Protein AF-A0A0B7FGB0-F1 (afdb_monomer)

Mean predicted aligned error: 9.8 Å

Sequence (107 aa):
MVFMFMGLFTIGFQAVVWVYPSEILPLRLRAKGSALSTAANWICNYIVVQLTPVAISTIGFRTYVIFGVVNAIFVPIVYFTFPETKGLSLEEIDELFSPSSLSTRTS

Foldseek 3Di:
DVVVVVVCCCVPPVVCLLVVLQLLDQPVCSVVSSVVSVVVVVVVVVVCVVVVVVCCVPPNPVSVVVVVVVVVVVVVCCVPPPDDSPPDDSVVSCVVVDPVVVVVVVD

Solvent-accessible surface area (backbone atoms only — not comparable to full-atom values): 6317 Å² total; per-residue (Å²): 109,70,68,59,52,51,51,54,42,43,70,55,57,52,50,44,67,71,47,50,60,63,65,77,35,53,83,90,47,26,70,62,51,48,51,50,52,52,51,51,51,52,52,51,49,50,51,48,66,62,45,48,61,56,38,39,74,73,57,40,76,56,45,59,52,53,53,50,50,55,54,58,55,46,52,59,51,46,69,76,69,53,78,85,65,85,92,59,53,79,63,58,49,44,53,73,72,35,80,68,66,68,63,63,79,79,108

Radius of gyration: 18.4 Å; Cα contacts (8 Å, |Δi|>4): 28; chains: 1; bounding box: 44×41×42 Å

Organism: Thanatephorus cucumeris (strain AG1-IB / isolate 7/3/14) (NCBI:txid1108050)

InterPro domains:
  IPR005828 Major facilitator, sugar transporter-like [PF00083] (2-97)
  IPR020846 Major facilitator superfamily domain [PS50850] (1-86)
  IPR036259 MFS transporter superfamily [G3DSA:1.20.1250.20] (1-100)
  IPR036259 MFS transporter superfamily [SSF103473] (2-95)
  IPR050360 Major Facilitator Superfamily Sugar Transporters [PTHR48022] (1-97)

Secondary structure (DSSP, 8-state):
-HHHHHHHHIIIIIHHHHHHHHHHS-HHHHHHHHHHHHHHHHHHHHHHHHHHHHHHHHHTTHHHHHHHHHHHHHHHHHHHH----TT--HHHHHHHH-GGGGTGGG-

pLDDT: mean 77.21, std 13.11, range [39.25, 93.12]

Structure (mmCIF, N/CA/C/O backbone):
data_AF-A0A0B7FGB0-F1
#
_entry.id   AF-A0A0B7FGB0-F1
#
loop_
_atom_site.group_PDB
_atom_site.id
_atom_site.type_symbol
_atom_site.label_atom_id
_atom_site.label_alt_id
_atom_site.label_comp_id
_atom_site.label_asym_id
_atom_site.label_entity_id
_atom_site.label_seq_id
_atom_site.pdbx_PDB_ins_code
_atom_site.Cartn_x
_atom_site.Cartn_y
_atom_site.Cartn_z
_atom_site.occupancy
_atom_site.B_iso_or_equiv
_atom_site.auth_seq_id
_atom_site.auth_comp_id
_atom_site.auth_asym_id
_atom_site.auth_atom_id
_atom_site.pdbx_PDB_model_num
ATOM 1 N N . MET A 1 1 ? -2.233 14.394 -17.337 1.00 63.34 1 MET A N 1
ATOM 2 C CA . MET A 1 1 ? -2.069 12.951 -17.046 1.00 63.34 1 MET A CA 1
ATOM 3 C C . MET A 1 1 ? -1.566 12.701 -15.629 1.00 63.34 1 MET A C 1
ATOM 5 O O . MET A 1 1 ? -2.307 12.097 -14.869 1.00 63.34 1 MET A O 1
ATOM 9 N N . VAL A 1 2 ? -0.409 13.239 -15.219 1.00 82.88 2 VAL A N 1
ATOM 10 C CA . VAL A 1 2 ? 0.120 13.067 -13.843 1.00 82.88 2 VAL A CA 1
ATOM 11 C C . VAL A 1 2 ? -0.851 13.553 -12.755 1.00 82.88 2 VAL A C 1
ATOM 13 O O . VAL A 1 2 ? -1.134 12.805 -11.831 1.00 82.88 2 VAL A O 1
ATOM 16 N N . PHE A 1 3 ? -1.446 14.743 -12.891 1.00 84.75 3 PHE A N 1
ATOM 17 C CA . PHE A 1 3 ? -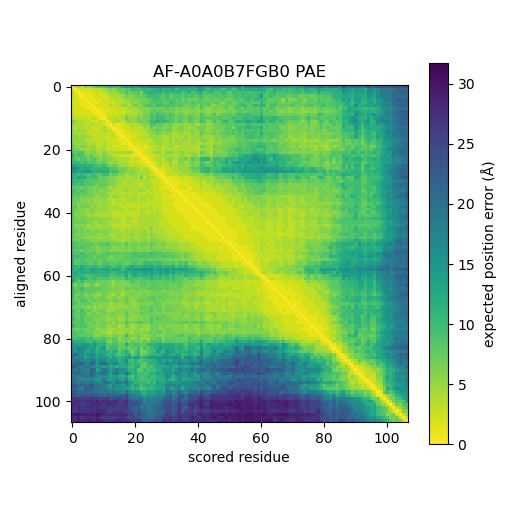2.388 15.270 -11.888 1.00 84.75 3 PHE A CA 1
ATOM 18 C C . PHE A 1 3 ? -3.663 14.430 -11.718 1.00 84.75 3 PHE A C 1
ATOM 20 O O . PHE A 1 3 ? -4.107 14.223 -10.595 1.00 84.75 3 PHE A O 1
ATOM 27 N N . MET A 1 4 ? -4.231 13.902 -12.809 1.00 84.25 4 MET A N 1
ATOM 28 C CA . MET A 1 4 ? -5.401 13.013 -12.730 1.00 84.25 4 MET A CA 1
ATOM 29 C C . MET A 1 4 ? -5.046 11.680 -12.073 1.00 84.25 4 MET A C 1
ATOM 31 O O . MET A 1 4 ? -5.785 11.207 -11.217 1.00 84.25 4 MET A O 1
ATOM 35 N N . PHE A 1 5 ? -3.893 11.107 -12.430 1.00 82.75 5 PHE A N 1
ATOM 36 C CA . PHE A 1 5 ? -3.394 9.893 -11.793 1.00 82.75 5 PHE A CA 1
ATOM 37 C C . PHE A 1 5 ? -3.178 10.101 -10.289 1.00 82.75 5 PHE A C 1
ATOM 39 O O . PHE A 1 5 ? -3.682 9.318 -9.490 1.00 82.75 5 PHE A O 1
ATOM 46 N N . MET A 1 6 ? -2.507 11.187 -9.891 1.00 85.00 6 MET A N 1
ATOM 47 C CA . MET A 1 6 ? -2.297 11.502 -8.477 1.00 85.00 6 MET A CA 1
ATOM 48 C C . MET A 1 6 ? -3.613 11.774 -7.744 1.00 85.00 6 MET A C 1
ATOM 50 O O . MET A 1 6 ? -3.766 11.323 -6.614 1.00 85.00 6 MET A O 1
ATOM 54 N N . GLY A 1 7 ? -4.578 12.449 -8.375 1.00 85.94 7 GLY A N 1
ATOM 55 C CA . GLY A 1 7 ? -5.899 12.692 -7.789 1.00 85.94 7 GLY A CA 1
ATOM 56 C C . GLY A 1 7 ? -6.663 11.397 -7.508 1.00 85.94 7 GLY A C 1
ATOM 57 O O . GLY A 1 7 ? -7.087 11.167 -6.377 1.00 85.94 7 GLY A O 1
ATOM 58 N N . LEU A 1 8 ? -6.771 10.513 -8.506 1.00 84.75 8 LEU A N 1
ATOM 59 C CA . LEU A 1 8 ? -7.433 9.211 -8.358 1.00 84.75 8 LEU A CA 1
ATOM 60 C C . LEU A 1 8 ? -6.715 8.315 -7.341 1.00 84.75 8 LEU A C 1
ATOM 62 O O . LEU A 1 8 ? -7.361 7.699 -6.496 1.00 84.75 8 LEU A O 1
ATOM 66 N N . PHE A 1 9 ? -5.382 8.284 -7.383 1.00 82.44 9 PHE A N 1
ATOM 67 C CA . PHE A 1 9 ? -4.573 7.539 -6.422 1.00 82.44 9 PHE A CA 1
ATOM 68 C C . PHE A 1 9 ? -4.772 8.047 -4.989 1.00 82.44 9 PHE A C 1
ATOM 70 O O . PHE A 1 9 ? -4.877 7.247 -4.061 1.00 82.44 9 PHE A O 1
ATOM 77 N N . THR A 1 10 ? -4.866 9.367 -4.812 1.00 83.81 10 THR A N 1
ATOM 78 C CA . THR A 1 10 ? -5.032 9.983 -3.491 1.00 83.81 10 THR A CA 1
ATOM 79 C C . THR A 1 10 ? -6.399 9.663 -2.892 1.00 83.81 10 THR A C 1
ATOM 81 O O . THR A 1 10 ? -6.477 9.256 -1.736 1.00 83.81 10 THR A O 1
ATOM 84 N N . ILE A 1 11 ? -7.470 9.819 -3.677 1.00 81.69 11 ILE A N 1
ATOM 85 C CA . ILE A 1 11 ? -8.848 9.609 -3.208 1.00 81.69 11 ILE A CA 1
ATOM 86 C C . ILE A 1 11 ? -9.141 8.121 -2.983 1.00 81.69 11 ILE A C 1
ATOM 88 O O . ILE A 1 11 ? -9.812 7.775 -2.017 1.00 81.69 11 ILE A O 1
ATOM 92 N N . GLY A 1 12 ? -8.651 7.247 -3.865 1.00 79.56 12 GLY A N 1
ATOM 93 C CA . GLY A 1 12 ? -8.901 5.812 -3.778 1.00 79.56 12 GLY A CA 1
ATOM 94 C C . GLY A 1 12 ? -7.958 5.108 -2.808 1.00 79.56 12 GLY A C 1
ATOM 95 O O . GLY A 1 12 ? -8.349 4.705 -1.721 1.00 79.56 12 GLY A O 1
ATOM 96 N N . PHE A 1 13 ? -6.703 4.925 -3.216 1.00 79.81 13 PHE A N 1
ATOM 97 C CA . PHE A 1 13 ? -5.789 4.012 -2.527 1.00 79.81 13 PHE A CA 1
ATOM 98 C C . PHE A 1 13 ? -5.098 4.657 -1.322 1.00 79.81 13 PHE A C 1
ATOM 100 O O . PHE A 1 13 ? -5.041 4.061 -0.249 1.00 79.81 13 PHE A O 1
ATOM 107 N N . GLN A 1 14 ? -4.594 5.885 -1.477 1.00 83.06 14 GLN A N 1
ATOM 108 C CA . GLN A 1 14 ? -3.826 6.548 -0.421 1.00 83.06 14 GLN A CA 1
ATOM 109 C C . GLN A 1 14 ? -4.688 6.800 0.818 1.00 83.06 1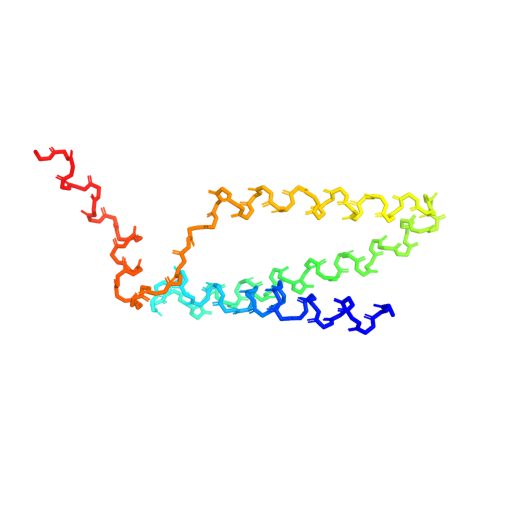4 GLN A C 1
ATOM 111 O O . GLN A 1 14 ? -4.277 6.442 1.915 1.00 83.06 14 GLN A O 1
ATOM 116 N N . ALA A 1 15 ? -5.880 7.385 0.666 1.00 81.44 15 ALA A N 1
ATOM 117 C CA . ALA A 1 15 ? -6.758 7.666 1.801 1.00 81.44 15 ALA A CA 1
ATOM 118 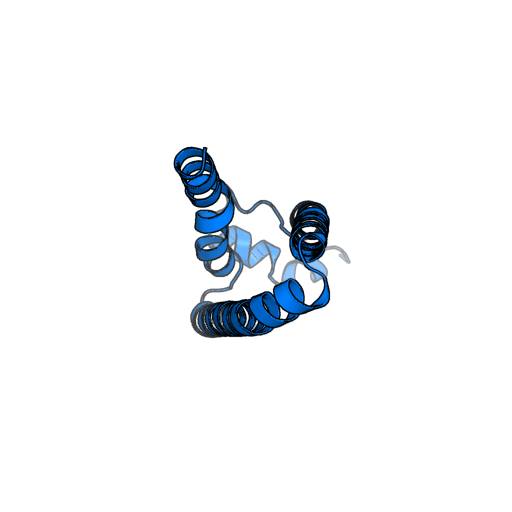C C . ALA A 1 15 ? -7.106 6.394 2.597 1.00 81.44 15 ALA A C 1
ATOM 120 O O . ALA A 1 15 ? -7.025 6.394 3.825 1.00 81.44 15 ALA A O 1
ATOM 121 N N . VAL A 1 16 ? -7.410 5.291 1.905 1.00 80.81 16 VAL A N 1
ATOM 122 C CA . VAL A 1 16 ? -7.781 4.014 2.535 1.00 80.81 16 VAL A CA 1
ATOM 123 C C . VAL A 1 16 ? -6.618 3.412 3.327 1.00 80.81 16 VAL A C 1
ATOM 125 O O . VAL A 1 16 ? -6.825 2.960 4.449 1.00 80.81 16 VAL A O 1
ATOM 128 N N . VAL A 1 17 ? -5.385 3.468 2.812 1.00 80.88 17 VAL A N 1
ATOM 129 C CA . VAL A 1 17 ? -4.197 2.912 3.493 1.00 80.88 17 VAL A CA 1
ATOM 130 C C . VAL A 1 17 ? -3.953 3.528 4.876 1.00 80.88 17 VAL A C 1
ATOM 132 O O . VAL A 1 17 ? -3.464 2.835 5.768 1.00 80.88 17 VAL A O 1
ATOM 135 N N . TRP A 1 18 ? -4.296 4.802 5.084 1.00 79.88 18 TRP A N 1
ATOM 136 C CA . TRP A 1 18 ? -4.084 5.474 6.372 1.00 79.88 18 TRP A CA 1
ATOM 137 C C . TRP A 1 18 ? -5.235 5.284 7.359 1.00 79.88 18 TRP A C 1
ATOM 139 O O . TRP A 1 18 ? -5.010 5.314 8.569 1.00 79.88 18 TRP A O 1
ATOM 149 N N . VAL A 1 19 ? -6.453 5.072 6.861 1.00 80.31 19 VAL A N 1
ATOM 150 C CA . VAL A 1 19 ? -7.653 4.941 7.698 1.00 80.31 19 VAL A CA 1
ATOM 151 C C . VAL A 1 19 ? -7.896 3.483 8.089 1.00 80.31 19 VAL A C 1
ATOM 153 O O . VAL A 1 19 ? -8.118 3.195 9.265 1.00 80.31 19 VAL A O 1
ATOM 156 N N . TYR A 1 20 ? -7.740 2.549 7.151 1.00 79.00 20 TYR A N 1
ATOM 157 C CA . TYR A 1 20 ? -8.053 1.132 7.344 1.00 79.00 20 TYR A CA 1
ATOM 158 C C . TYR A 1 20 ? -7.355 0.478 8.554 1.00 79.00 20 TYR A C 1
ATOM 160 O O . TYR A 1 20 ? -8.030 -0.195 9.334 1.00 79.00 20 TYR A O 1
ATOM 168 N N . PRO A 1 21 ? -6.050 0.714 8.828 1.00 75.62 21 PRO A N 1
ATOM 169 C CA . PRO A 1 21 ? -5.394 0.142 10.005 1.00 75.62 21 PRO A CA 1
ATOM 170 C C . PRO A 1 21 ? -6.024 0.598 11.325 1.00 75.62 21 PRO A C 1
ATOM 172 O O . PRO A 1 21 ? -5.973 -0.123 12.316 1.00 75.62 21 PRO A O 1
ATOM 175 N N . SER A 1 22 ? -6.605 1.800 11.364 1.00 74.75 22 SER A N 1
ATOM 176 C CA . SER A 1 22 ? -7.265 2.316 12.565 1.00 74.75 22 SER A CA 1
ATOM 177 C C . SER A 1 22 ? -8.656 1.714 12.787 1.00 74.75 22 SER A C 1
ATOM 179 O O . SER A 1 22 ? -9.078 1.612 13.940 1.00 74.75 22 SER A O 1
ATOM 181 N N . GLU A 1 23 ? -9.317 1.262 11.717 1.00 77.12 23 GLU A N 1
ATOM 182 C CA . GLU A 1 23 ? -10.642 0.632 11.750 1.00 77.12 23 GLU A CA 1
ATOM 183 C C . GLU A 1 23 ? -10.569 -0.826 12.211 1.00 77.12 23 GLU A C 1
ATOM 185 O O . GLU A 1 23 ? -11.366 -1.239 13.045 1.00 77.12 23 GLU A O 1
ATOM 190 N N . ILE A 1 24 ? -9.578 -1.590 11.738 1.00 74.00 24 ILE A N 1
ATOM 191 C CA . ILE A 1 24 ? -9.459 -3.026 12.049 1.00 74.00 24 ILE A CA 1
ATOM 192 C C . ILE A 1 24 ? -8.844 -3.320 13.426 1.00 74.00 24 ILE A C 1
ATOM 194 O O . ILE A 1 24 ? -8.911 -4.449 13.909 1.00 74.00 24 ILE A O 1
ATOM 198 N N . LEU A 1 25 ? -8.165 -2.344 14.041 1.00 75.56 25 LEU A N 1
ATOM 199 C CA . LEU A 1 25 ? -7.441 -2.566 15.292 1.00 75.56 25 LEU A CA 1
ATOM 200 C C . LEU A 1 25 ? -8.325 -2.272 16.518 1.00 75.56 25 LEU A C 1
ATOM 202 O O . LEU A 1 25 ? -8.854 -1.155 16.633 1.00 75.56 25 LEU A O 1
ATOM 206 N N . PRO A 1 26 ? -8.387 -3.194 17.502 1.00 68.81 26 PRO A N 1
ATOM 207 C CA . PRO A 1 26 ? -9.098 -2.969 18.756 1.00 68.81 26 PRO A CA 1
ATOM 208 C C . PRO A 1 26 ? -8.472 -1.809 19.538 1.00 68.81 26 PRO A C 1
ATOM 210 O O . PRO A 1 26 ? -7.249 -1.612 19.516 1.00 68.81 26 PRO A O 1
ATOM 213 N N . LEU A 1 27 ? -9.295 -1.057 20.279 1.00 73.75 27 LEU A N 1
ATOM 214 C CA . LEU A 1 27 ? -8.921 0.194 20.970 1.00 73.75 27 LEU A CA 1
ATOM 215 C C . LEU A 1 27 ? -7.605 0.097 21.765 1.00 73.75 27 LEU A C 1
ATOM 217 O O . LEU A 1 27 ? -6.782 1.012 21.733 1.00 73.75 27 LEU A O 1
ATOM 221 N N . ARG A 1 28 ? -7.370 -1.034 22.440 1.00 70.00 28 ARG A N 1
ATOM 222 C CA . ARG A 1 28 ? -6.166 -1.275 23.257 1.00 70.00 28 ARG A CA 1
ATOM 223 C C . ARG A 1 28 ? -4.880 -1.478 22.454 1.00 70.00 28 ARG A C 1
ATOM 225 O O . ARG A 1 28 ? -3.800 -1.193 22.969 1.00 70.00 28 ARG A O 1
ATOM 232 N N . LEU A 1 29 ? -4.968 -2.011 21.236 1.00 74.00 29 LEU A N 1
ATOM 233 C CA . LEU A 1 29 ? -3.809 -2.312 20.385 1.00 74.00 29 LEU A CA 1
ATOM 234 C C . LEU A 1 29 ? -3.608 -1.279 19.277 1.00 74.00 29 LEU A C 1
ATOM 236 O O . LEU A 1 29 ? -2.515 -1.217 18.717 1.00 74.00 29 LEU A O 1
ATOM 240 N N . ARG A 1 30 ? -4.607 -0.432 19.015 1.00 80.44 30 ARG A N 1
ATOM 241 C CA . ARG A 1 30 ? -4.600 0.582 17.955 1.00 80.44 30 ARG A CA 1
ATOM 242 C C . ARG A 1 30 ? -3.337 1.437 17.948 1.00 80.44 30 ARG A C 1
ATOM 244 O O . ARG A 1 30 ? -2.653 1.481 16.937 1.00 80.44 30 ARG A O 1
ATOM 251 N N . ALA A 1 31 ? -2.946 2.019 19.083 1.00 79.75 31 ALA A N 1
ATOM 252 C CA . ALA A 1 31 ? -1.748 2.863 19.151 1.00 79.75 31 ALA A CA 1
ATOM 253 C C . ALA A 1 31 ? -0.455 2.116 18.757 1.00 79.75 31 ALA A C 1
ATOM 255 O O . ALA A 1 31 ? 0.373 2.646 18.018 1.00 79.75 31 ALA A O 1
ATOM 256 N N . LYS A 1 32 ? -0.289 0.865 19.211 1.00 82.12 32 LYS A N 1
ATOM 257 C CA . LYS A 1 32 ? 0.898 0.049 18.901 1.00 82.12 32 LYS A CA 1
ATOM 258 C C . LYS A 1 32 ? 0.878 -0.459 17.457 1.00 82.12 32 LYS A C 1
ATOM 260 O O . LYS A 1 32 ? 1.905 -0.417 16.786 1.00 82.12 32 LYS A O 1
ATOM 265 N N . GLY A 1 33 ? -0.281 -0.908 16.976 1.00 82.00 33 GLY A N 1
ATOM 266 C CA . GLY A 1 33 ? -0.445 -1.402 15.610 1.00 82.00 33 GLY A CA 1
ATOM 267 C C . GLY A 1 33 ? -0.317 -0.293 14.564 1.00 82.00 33 GLY A C 1
ATOM 268 O O . GLY A 1 33 ? 0.379 -0.482 13.571 1.00 82.00 33 GLY A O 1
ATOM 269 N N . SER A 1 34 ? -0.867 0.899 14.814 1.00 82.75 34 SER A N 1
ATOM 270 C CA . SER A 1 34 ? -0.688 2.065 13.938 1.00 82.75 34 SER A CA 1
ATOM 271 C C . SER A 1 34 ? 0.768 2.535 13.885 1.00 82.75 34 SER A C 1
ATOM 273 O O . SER A 1 34 ? 1.259 2.873 12.806 1.00 82.75 34 SER A O 1
ATOM 275 N N . ALA A 1 35 ? 1.492 2.507 15.011 1.00 85.19 35 ALA A N 1
ATOM 276 C CA . ALA A 1 35 ? 2.922 2.820 15.034 1.00 85.19 35 ALA A CA 1
ATOM 277 C C . ALA A 1 35 ? 3.741 1.805 14.218 1.00 85.19 35 ALA A C 1
ATOM 279 O O . ALA A 1 35 ? 4.578 2.204 13.408 1.00 85.19 35 ALA A O 1
ATOM 280 N N . LEU A 1 36 ? 3.459 0.504 14.368 1.00 86.88 36 LEU A N 1
ATOM 281 C CA . LEU A 1 36 ? 4.121 -0.550 13.595 1.00 86.88 36 LEU A CA 1
ATOM 282 C C . LEU A 1 36 ? 3.803 -0.450 12.096 1.00 86.88 36 LEU A C 1
ATOM 284 O O . LEU A 1 36 ? 4.711 -0.549 11.277 1.00 86.88 36 LEU A O 1
ATOM 288 N N . SER A 1 37 ? 2.542 -0.193 11.741 1.00 85.06 37 SER A N 1
ATOM 289 C CA . SER A 1 37 ? 2.108 0.018 10.354 1.00 85.06 37 SER A CA 1
ATOM 290 C C . SER A 1 37 ? 2.823 1.211 9.720 1.00 85.06 37 SER A C 1
ATOM 292 O O . SER A 1 37 ? 3.327 1.120 8.602 1.00 85.06 37 SER A O 1
ATOM 294 N N . THR A 1 38 ? 2.925 2.320 10.455 1.00 88.06 38 THR A N 1
ATOM 295 C CA . THR A 1 38 ? 3.633 3.520 9.993 1.00 88.06 38 THR A CA 1
ATOM 296 C C . THR A 1 38 ? 5.126 3.239 9.821 1.00 88.06 38 THR A C 1
ATOM 298 O O . THR A 1 38 ? 5.700 3.578 8.790 1.00 88.06 38 THR A O 1
ATOM 301 N N . ALA A 1 39 ? 5.761 2.561 10.780 1.00 89.56 39 ALA A N 1
ATOM 302 C CA . ALA A 1 39 ? 7.169 2.186 10.679 1.00 89.56 39 ALA A CA 1
ATOM 303 C C . ALA A 1 39 ? 7.433 1.264 9.475 1.00 89.56 39 ALA A C 1
ATOM 305 O O . ALA A 1 39 ? 8.348 1.521 8.695 1.00 89.56 39 ALA A O 1
ATOM 306 N N . ALA A 1 40 ? 6.603 0.236 9.278 1.00 87.56 40 ALA A N 1
ATOM 307 C CA . ALA A 1 40 ? 6.701 -0.667 8.136 1.00 87.56 40 ALA A CA 1
ATOM 308 C C . ALA A 1 40 ? 6.527 0.077 6.802 1.00 87.56 40 ALA A C 1
ATOM 310 O O . ALA A 1 40 ? 7.287 -0.172 5.865 1.00 87.56 40 ALA A O 1
ATOM 311 N N . ASN A 1 41 ? 5.586 1.027 6.728 1.00 89.25 41 ASN A N 1
ATOM 312 C CA . ASN A 1 41 ? 5.383 1.872 5.553 1.00 89.25 41 ASN A CA 1
ATOM 313 C C . ASN A 1 41 ? 6.650 2.665 5.194 1.00 89.25 41 ASN A C 1
ATOM 315 O O . ASN A 1 41 ? 7.115 2.593 4.055 1.00 89.25 41 ASN A O 1
ATOM 319 N N . TRP A 1 42 ? 7.255 3.350 6.168 1.00 90.31 42 TRP A N 1
ATOM 320 C CA . TRP A 1 42 ? 8.469 4.139 5.940 1.00 90.31 42 TRP A CA 1
ATOM 321 C C . TRP A 1 42 ? 9.691 3.281 5.613 1.00 90.31 42 TRP A C 1
ATOM 323 O O . TRP A 1 42 ? 10.484 3.659 4.753 1.00 90.31 42 TRP A O 1
ATOM 333 N N . ILE A 1 43 ? 9.829 2.104 6.231 1.00 93.12 43 ILE A N 1
ATOM 334 C CA . ILE A 1 43 ? 10.900 1.153 5.900 1.00 93.12 43 ILE A CA 1
ATOM 335 C C . ILE A 1 43 ? 10.752 0.664 4.456 1.00 93.12 43 ILE A C 1
ATOM 337 O O . ILE A 1 43 ? 11.720 0.681 3.698 1.00 93.12 43 ILE A O 1
ATOM 341 N N . CYS A 1 44 ? 9.543 0.276 4.044 1.00 88.56 44 CYS A N 1
ATOM 342 C CA . CYS A 1 44 ? 9.288 -0.141 2.665 1.00 88.56 44 CYS A CA 1
ATOM 343 C C . CYS A 1 44 ? 9.556 1.002 1.680 1.00 88.56 44 CYS A C 1
ATOM 345 O O . CYS A 1 44 ? 10.185 0.784 0.646 1.00 88.56 44 CYS A O 1
ATOM 347 N N . ASN A 1 45 ? 9.136 2.227 2.013 1.00 90.38 45 ASN A N 1
ATOM 348 C CA . ASN A 1 45 ? 9.421 3.406 1.201 1.00 90.38 45 ASN A CA 1
ATOM 349 C C . ASN A 1 45 ? 10.931 3.624 1.041 1.00 90.38 45 ASN A C 1
ATOM 351 O O . ASN A 1 45 ? 11.407 3.778 -0.082 1.00 90.38 45 ASN A O 1
ATOM 355 N N . TYR A 1 46 ? 11.689 3.544 2.136 1.00 92.62 46 TYR A N 1
ATOM 356 C CA . TYR A 1 46 ? 13.144 3.654 2.106 1.00 92.62 46 TYR A CA 1
ATOM 357 C C . TYR A 1 46 ? 13.780 2.592 1.200 1.00 92.62 46 TYR A C 1
ATOM 359 O O . TYR A 1 46 ? 14.590 2.933 0.338 1.00 92.62 46 TYR A O 1
ATOM 367 N N . ILE A 1 47 ? 13.375 1.323 1.333 1.00 91.62 47 ILE A N 1
ATOM 368 C CA . ILE A 1 47 ? 13.870 0.228 0.485 1.00 91.62 47 ILE A CA 1
ATOM 369 C C . ILE A 1 47 ? 13.602 0.528 -0.991 1.00 91.62 47 ILE A C 1
ATOM 371 O O . ILE A 1 47 ? 14.505 0.398 -1.813 1.00 91.62 47 ILE A O 1
ATOM 375 N N . VAL A 1 48 ? 12.389 0.969 -1.336 1.00 89.12 48 VAL A N 1
ATOM 376 C CA . VAL A 1 48 ? 12.037 1.313 -2.720 1.00 89.12 48 VAL A CA 1
ATOM 377 C C . VAL A 1 48 ? 12.889 2.474 -3.225 1.00 89.12 48 VAL A C 1
ATOM 379 O O . VAL A 1 48 ? 13.425 2.385 -4.328 1.00 89.12 48 VAL A O 1
ATOM 382 N N . VAL A 1 49 ? 13.071 3.533 -2.434 1.00 91.88 49 VAL A N 1
ATOM 383 C CA . VAL A 1 49 ? 13.894 4.693 -2.813 1.00 91.88 49 VAL A CA 1
ATOM 384 C C . VAL A 1 49 ? 15.346 4.292 -3.075 1.00 91.88 49 VAL A C 1
ATOM 386 O O . VAL A 1 49 ? 15.933 4.778 -4.037 1.00 91.88 49 VAL A O 1
ATOM 389 N N . GLN A 1 50 ? 15.916 3.386 -2.276 1.00 91.12 50 GLN A N 1
ATOM 390 C CA . GLN A 1 50 ? 17.286 2.900 -2.479 1.00 91.12 50 GLN A CA 1
ATOM 391 C C . GLN A 1 50 ? 17.400 1.916 -3.652 1.00 91.12 50 GLN A C 1
ATOM 393 O O . GLN A 1 50 ? 18.358 1.970 -4.422 1.00 91.12 50 GLN A O 1
ATOM 398 N N . LEU A 1 51 ? 16.419 1.026 -3.826 1.00 87.75 51 LEU A N 1
ATOM 399 C CA . LEU A 1 51 ? 16.453 -0.013 -4.857 1.00 87.75 51 LEU A CA 1
ATOM 400 C C . LEU A 1 51 ? 16.156 0.536 -6.257 1.00 87.75 51 LEU A C 1
ATOM 402 O O . LEU A 1 51 ? 16.746 0.083 -7.235 1.00 87.75 51 LEU A O 1
ATOM 406 N N . THR A 1 52 ? 15.261 1.518 -6.369 1.00 88.94 52 THR A N 1
ATOM 407 C CA . THR A 1 52 ? 14.827 2.096 -7.652 1.00 88.94 52 THR A CA 1
ATOM 408 C C . THR A 1 52 ? 15.983 2.603 -8.529 1.00 88.94 52 THR A C 1
ATOM 410 O O . THR A 1 52 ? 16.028 2.209 -9.695 1.00 88.94 52 THR A O 1
ATOM 413 N N . PRO A 1 53 ? 16.947 3.418 -8.051 1.00 88.56 53 PRO A N 1
ATOM 414 C CA . PRO A 1 53 ? 18.058 3.881 -8.888 1.00 88.56 53 PRO A CA 1
ATOM 415 C C . PRO A 1 53 ? 18.989 2.739 -9.331 1.00 88.56 53 PRO A C 1
ATOM 417 O O . PRO A 1 53 ? 19.459 2.729 -10.473 1.00 88.56 53 PRO A O 1
ATOM 420 N N . VAL A 1 54 ? 19.216 1.740 -8.471 1.00 89.25 54 VAL A N 1
ATOM 421 C CA . VAL A 1 54 ? 20.013 0.546 -8.808 1.00 89.25 54 VAL A CA 1
ATOM 422 C C . VAL A 1 54 ? 19.299 -0.301 -9.867 1.00 89.25 54 VAL A C 1
ATOM 424 O O . VAL A 1 54 ? 19.909 -0.747 -10.838 1.00 89.25 54 VAL A O 1
ATOM 427 N N . ALA A 1 55 ? 17.986 -0.475 -9.734 1.00 87.12 55 ALA A N 1
ATOM 428 C CA . ALA A 1 55 ? 17.183 -1.206 -10.703 1.00 87.12 55 ALA A CA 1
ATOM 429 C C . ALA A 1 55 ? 17.130 -0.475 -12.055 1.00 87.12 55 ALA A C 1
ATOM 431 O O . ALA A 1 55 ? 17.397 -1.083 -13.088 1.00 87.12 55 ALA A O 1
ATOM 432 N N . ILE A 1 56 ? 16.896 0.839 -12.075 1.00 90.50 56 ILE A N 1
ATOM 433 C CA . ILE A 1 56 ? 16.865 1.613 -13.325 1.00 90.50 56 ILE A CA 1
ATOM 434 C C . ILE A 1 56 ? 18.223 1.573 -14.038 1.00 90.50 56 ILE A C 1
ATOM 436 O O . ILE A 1 56 ? 18.258 1.399 -15.253 1.00 90.50 56 ILE A O 1
ATOM 440 N N . SER A 1 57 ? 19.338 1.676 -13.311 1.00 89.88 57 SER A N 1
ATOM 441 C CA . SER A 1 57 ? 20.675 1.600 -13.920 1.00 89.88 57 SER A CA 1
ATOM 442 C C . SER A 1 57 ? 21.033 0.203 -14.442 1.00 89.88 57 SER A C 1
ATOM 444 O O . SER A 1 57 ? 21.762 0.099 -15.425 1.00 89.88 57 SER A O 1
ATOM 446 N N . THR A 1 58 ? 20.494 -0.863 -13.841 1.00 88.62 58 THR A N 1
ATOM 447 C CA . THR A 1 58 ? 20.808 -2.251 -14.230 1.00 88.62 58 THR A CA 1
ATOM 448 C C . THR A 1 58 ? 19.870 -2.794 -15.312 1.00 88.62 58 THR A C 1
ATOM 450 O O . THR A 1 58 ? 20.316 -3.389 -16.290 1.00 88.62 58 THR A O 1
ATOM 453 N N . ILE A 1 59 ? 18.556 -2.619 -15.140 1.00 87.25 59 ILE A N 1
ATOM 454 C CA . ILE A 1 59 ? 17.510 -3.242 -15.971 1.00 87.25 59 ILE A CA 1
ATOM 455 C C . ILE A 1 59 ? 16.642 -2.220 -16.728 1.00 87.25 59 ILE A C 1
ATOM 457 O O . ILE A 1 59 ? 15.748 -2.610 -17.489 1.00 87.25 59 ILE A O 1
ATOM 461 N N . GLY A 1 60 ? 16.893 -0.916 -16.555 1.00 87.56 60 GLY A N 1
ATOM 462 C CA . GLY A 1 60 ? 16.248 0.157 -17.313 1.00 87.56 60 GLY A CA 1
ATOM 463 C C . GLY A 1 60 ? 14.728 0.158 -17.170 1.00 87.56 60 GLY A C 1
ATOM 464 O O . GLY A 1 60 ? 14.182 0.091 -16.064 1.00 87.56 60 GLY A O 1
ATOM 465 N N . PHE A 1 61 ? 14.035 0.194 -18.315 1.00 81.81 61 PHE A N 1
ATOM 466 C CA . PHE A 1 61 ? 12.571 0.267 -18.378 1.00 81.81 61 PHE A CA 1
ATOM 467 C C . PHE A 1 61 ? 11.872 -0.936 -17.717 1.00 81.81 61 PHE A C 1
ATOM 469 O O . PHE A 1 61 ? 10.734 -0.817 -17.263 1.00 81.81 61 PHE A O 1
ATOM 476 N N . ARG A 1 62 ? 12.548 -2.089 -17.613 1.00 84.00 62 ARG A N 1
ATOM 477 C CA . ARG A 1 62 ? 11.972 -3.301 -17.009 1.00 84.00 62 ARG A CA 1
ATOM 478 C C . ARG A 1 62 ? 11.647 -3.112 -15.525 1.00 84.00 62 ARG A C 1
ATOM 480 O O . ARG A 1 62 ? 10.761 -3.791 -15.017 1.00 84.00 62 ARG A O 1
ATOM 487 N N . THR A 1 63 ? 12.272 -2.141 -14.856 1.00 86.00 63 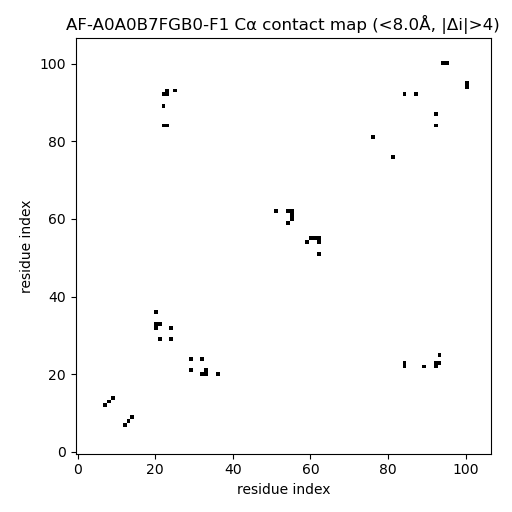THR A N 1
ATOM 488 C CA . THR A 1 63 ? 11.925 -1.736 -13.482 1.00 86.00 63 THR A CA 1
ATOM 489 C C . THR A 1 63 ? 10.451 -1.335 -13.361 1.00 86.00 63 THR A C 1
ATOM 491 O O . THR A 1 63 ? 9.779 -1.713 -12.405 1.00 86.00 63 THR A O 1
ATOM 494 N N . TYR A 1 64 ? 9.906 -0.635 -14.361 1.00 84.12 64 TYR A N 1
ATOM 495 C CA . TYR A 1 64 ? 8.497 -0.230 -14.363 1.00 84.12 64 TYR A CA 1
ATOM 496 C C . TYR A 1 64 ? 7.547 -1.423 -14.518 1.00 84.12 64 TYR A C 1
ATOM 498 O O . TYR A 1 64 ? 6.464 -1.419 -13.938 1.00 84.12 64 TYR A O 1
ATOM 506 N N . VAL A 1 65 ? 7.964 -2.471 -15.239 1.00 87.06 65 VAL A N 1
ATOM 507 C CA . VAL A 1 65 ? 7.193 -3.720 -15.355 1.00 87.06 65 VAL A CA 1
ATOM 508 C C . VAL A 1 65 ? 7.128 -4.433 -14.005 1.00 87.06 65 VAL A C 1
ATOM 510 O O . VAL A 1 65 ? 6.058 -4.895 -13.623 1.00 87.06 65 VAL A O 1
ATOM 513 N N . ILE A 1 66 ? 8.229 -4.457 -13.246 1.00 86.44 66 ILE A N 1
ATOM 514 C CA . ILE A 1 66 ? 8.252 -5.023 -11.888 1.00 86.44 66 ILE A CA 1
ATOM 515 C C . ILE A 1 66 ? 7.260 -4.282 -10.987 1.00 86.44 66 ILE A C 1
ATOM 517 O O . ILE A 1 66 ? 6.442 -4.923 -10.332 1.00 86.44 66 ILE A O 1
ATOM 521 N N . PHE A 1 67 ? 7.261 -2.944 -10.999 1.00 85.06 67 PHE A N 1
ATOM 522 C CA . PHE A 1 67 ? 6.273 -2.174 -10.239 1.00 85.06 67 PHE A CA 1
ATOM 523 C C . PHE A 1 67 ? 4.837 -2.462 -10.683 1.00 85.06 67 PHE A C 1
ATOM 525 O O . PHE A 1 67 ? 3.957 -2.589 -9.833 1.00 85.06 67 PHE A O 1
ATOM 532 N N . GLY A 1 68 ? 4.596 -2.616 -11.987 1.00 85.44 68 GLY A N 1
ATOM 533 C CA . GLY A 1 68 ? 3.289 -3.003 -12.517 1.00 85.44 68 GLY A CA 1
ATOM 534 C C . GLY A 1 68 ? 2.823 -4.368 -12.004 1.00 85.44 68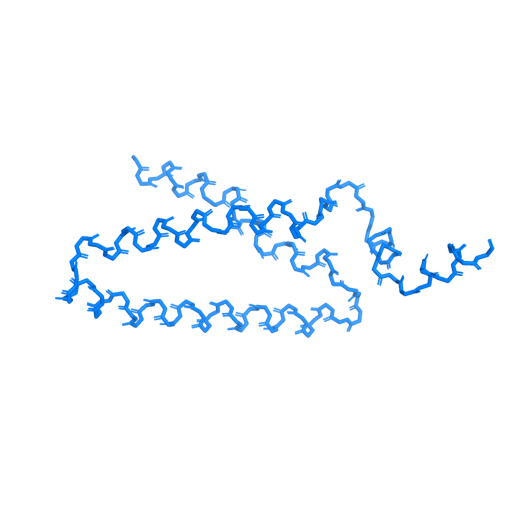 GLY A C 1
ATOM 535 O O . GLY A 1 68 ? 1.695 -4.489 -11.536 1.00 85.44 68 GLY A O 1
ATOM 536 N N . VAL A 1 69 ? 3.701 -5.375 -12.016 1.00 88.81 69 VAL A N 1
ATOM 537 C CA . VAL A 1 69 ? 3.400 -6.728 -11.516 1.00 88.81 69 VAL A CA 1
ATOM 538 C C . VAL A 1 69 ? 3.135 -6.716 -10.012 1.00 88.81 69 VAL A C 1
ATOM 540 O O . VAL A 1 69 ? 2.158 -7.307 -9.564 1.00 88.81 69 VAL A O 1
ATOM 543 N N . VAL A 1 70 ? 3.950 -6.004 -9.229 1.00 87.62 70 VAL A N 1
ATOM 544 C CA . VAL A 1 70 ? 3.744 -5.879 -7.777 1.00 87.62 70 VAL A CA 1
ATOM 545 C C . VAL A 1 70 ? 2.396 -5.220 -7.469 1.00 87.62 70 VAL A C 1
ATOM 547 O O . VAL A 1 70 ? 1.659 -5.721 -6.624 1.00 87.62 70 VAL A O 1
ATOM 550 N N . ASN A 1 71 ? 2.027 -4.155 -8.190 1.00 85.94 71 ASN A N 1
ATOM 551 C CA . ASN A 1 71 ? 0.707 -3.532 -8.047 1.00 85.94 71 ASN A CA 1
ATOM 552 C C . ASN A 1 71 ? -0.426 -4.493 -8.443 1.00 85.94 71 ASN A C 1
ATOM 554 O O . ASN A 1 71 ? -1.426 -4.580 -7.736 1.00 85.94 71 ASN A O 1
ATOM 558 N N . ALA A 1 72 ? -0.263 -5.251 -9.531 1.00 86.75 72 ALA A N 1
ATOM 559 C CA . ALA A 1 72 ? -1.262 -6.212 -9.995 1.00 86.75 72 ALA A CA 1
ATOM 560 C C . ALA A 1 72 ? -1.479 -7.371 -9.010 1.00 86.75 72 ALA A C 1
ATOM 562 O O . ALA A 1 72 ? -2.608 -7.826 -8.869 1.00 86.75 72 ALA A O 1
ATOM 563 N N . ILE A 1 73 ? -0.434 -7.819 -8.305 1.00 88.31 73 ILE A N 1
ATOM 564 C CA . ILE A 1 73 ? -0.531 -8.827 -7.234 1.00 88.31 73 ILE A CA 1
ATOM 565 C C . ILE A 1 73 ? -1.225 -8.252 -5.993 1.00 88.31 73 ILE A C 1
ATOM 567 O O . ILE A 1 73 ? -1.922 -8.972 -5.281 1.00 88.31 73 ILE A O 1
ATOM 571 N N . PHE A 1 74 ? -1.083 -6.952 -5.735 1.00 83.06 74 PHE A N 1
ATOM 572 C CA . PHE A 1 74 ? -1.712 -6.314 -4.581 1.00 83.06 74 PHE A CA 1
ATOM 573 C C . PHE A 1 74 ? -3.245 -6.268 -4.694 1.00 83.06 74 PHE A C 1
ATOM 575 O O . PHE A 1 74 ? -3.937 -6.427 -3.694 1.00 83.06 74 PHE A O 1
ATOM 582 N N . VAL A 1 75 ? -3.786 -6.121 -5.909 1.00 83.38 75 VAL A N 1
ATOM 583 C CA . VAL A 1 75 ? -5.239 -6.087 -6.167 1.00 83.38 75 VAL A CA 1
ATOM 584 C C . VAL A 1 75 ? -5.982 -7.333 -5.645 1.00 83.38 75 VAL A C 1
ATOM 586 O O . VAL A 1 75 ? -6.915 -7.160 -4.860 1.00 83.38 75 VAL A O 1
ATOM 589 N N . PRO A 1 76 ? -5.610 -8.580 -6.004 1.00 83.69 76 PRO A N 1
ATOM 590 C CA . PRO A 1 76 ? -6.273 -9.767 -5.472 1.00 83.69 76 PRO A CA 1
ATOM 591 C C . PRO A 1 76 ? -6.027 -9.950 -3.971 1.00 83.69 76 PRO A C 1
ATOM 593 O O . PRO A 1 76 ? -6.929 -10.402 -3.274 1.00 83.69 76 PRO A O 1
ATOM 596 N N . ILE A 1 77 ? -4.855 -9.566 -3.446 1.00 84.06 77 ILE A N 1
ATOM 597 C CA . ILE A 1 77 ? -4.593 -9.629 -1.998 1.00 84.06 77 ILE A CA 1
ATOM 598 C C . ILE A 1 77 ? -5.596 -8.759 -1.241 1.00 84.06 77 ILE A C 1
ATOM 600 O O . ILE A 1 77 ? -6.197 -9.234 -0.278 1.00 84.06 77 ILE A O 1
ATOM 604 N N . VAL A 1 78 ? -5.806 -7.520 -1.692 1.00 82.25 78 VAL A N 1
ATOM 605 C CA . VAL A 1 78 ? -6.804 -6.624 -1.101 1.00 82.25 78 VAL A CA 1
ATOM 606 C C . VAL A 1 78 ? -8.198 -7.229 -1.237 1.00 82.25 78 VAL A C 1
ATOM 608 O O . VAL A 1 78 ? -8.892 -7.361 -0.239 1.00 82.25 78 VAL A O 1
ATOM 611 N N . TYR A 1 79 ? -8.574 -7.691 -2.430 1.00 77.56 79 TYR A N 1
ATOM 612 C CA . TYR A 1 79 ? -9.905 -8.248 -2.679 1.00 77.56 79 TYR A CA 1
ATOM 613 C C . TYR A 1 79 ? -10.262 -9.451 -1.785 1.00 77.56 79 TYR A C 1
ATOM 615 O O . TYR A 1 79 ? -11.402 -9.557 -1.344 1.00 77.56 79 TYR A O 1
ATOM 623 N N . PHE A 1 80 ? -9.314 -10.352 -1.503 1.00 77.62 80 PHE A N 1
ATOM 624 C CA . PHE A 1 80 ? -9.579 -11.546 -0.688 1.00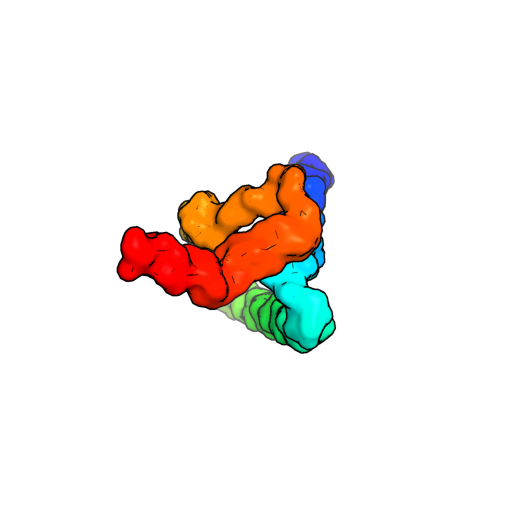 77.62 80 PHE A CA 1
ATOM 625 C C . PHE A 1 80 ? -9.317 -11.362 0.811 1.00 77.62 80 PHE A C 1
ATOM 627 O O . PHE A 1 80 ? -9.941 -12.046 1.618 1.00 77.62 80 PHE A O 1
ATOM 634 N N . THR A 1 81 ? -8.376 -10.493 1.194 1.00 76.38 81 THR A N 1
ATOM 635 C CA . THR A 1 81 ? -7.897 -10.398 2.589 1.00 76.38 81 THR A CA 1
ATOM 636 C C . THR A 1 81 ? -8.533 -9.244 3.353 1.00 76.38 81 THR A C 1
ATOM 638 O O . THR A 1 81 ? -8.555 -9.283 4.579 1.00 76.38 81 THR A O 1
ATOM 641 N N . PHE A 1 82 ? -9.023 -8.210 2.662 1.00 70.62 82 PHE A N 1
ATOM 642 C CA . PHE A 1 82 ? -9.570 -7.021 3.306 1.00 70.62 82 PHE A CA 1
ATOM 643 C C . PHE A 1 82 ? -11.092 -7.175 3.404 1.00 70.62 82 PHE A 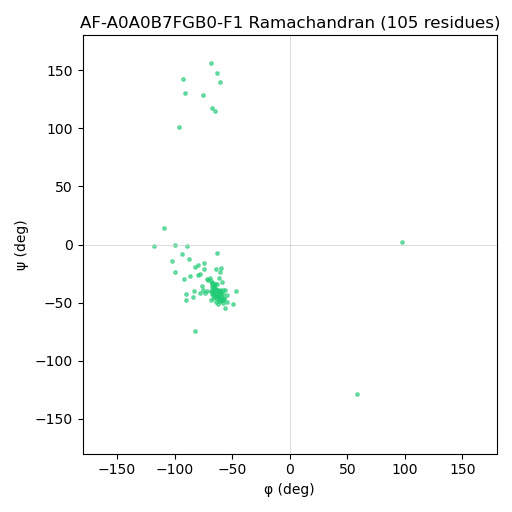C 1
ATOM 645 O O . PHE A 1 82 ? -11.780 -6.970 2.401 1.00 70.62 82 PHE A O 1
ATOM 652 N N . PRO A 1 83 ? -11.645 -7.549 4.576 1.00 66.25 83 PRO A N 1
ATOM 653 C CA . PRO A 1 83 ? -13.082 -7.466 4.788 1.00 66.25 83 PRO A CA 1
ATOM 654 C C . PRO A 1 83 ? -13.533 -6.009 4.648 1.00 66.25 83 PRO A C 1
ATOM 656 O O . PRO A 1 83 ? -12.843 -5.088 5.099 1.00 66.25 83 PRO A O 1
ATOM 659 N N . GLU A 1 84 ? -14.687 -5.816 4.013 1.00 69.25 84 GLU A N 1
ATOM 660 C CA . GLU A 1 84 ? -15.331 -4.512 3.873 1.00 69.25 84 GLU A CA 1
ATOM 661 C C . GLU A 1 84 ? -15.752 -4.006 5.261 1.00 69.25 84 GLU A C 1
ATOM 663 O O . GLU A 1 84 ? -16.594 -4.612 5.921 1.00 69.25 84 GLU A O 1
ATOM 668 N N . THR A 1 85 ? -15.140 -2.909 5.712 1.00 63.50 85 THR A N 1
ATOM 669 C CA . THR A 1 85 ? -15.408 -2.274 7.015 1.00 63.50 85 THR A CA 1
ATOM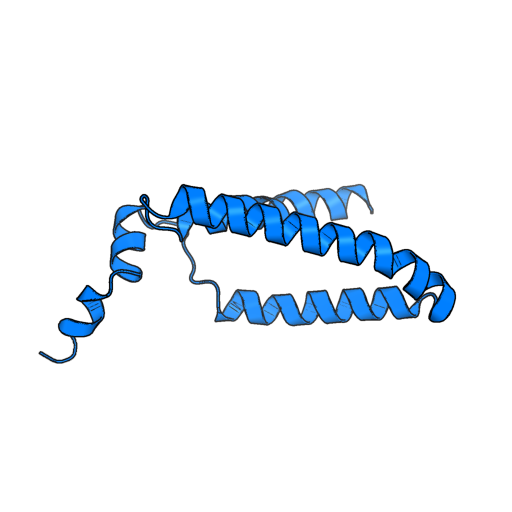 670 C C . THR A 1 85 ? -16.458 -1.165 6.921 1.00 63.50 85 THR A C 1
ATOM 672 O O . THR A 1 85 ? -16.916 -0.649 7.943 1.00 63.50 85 THR A O 1
ATOM 675 N N . LYS A 1 86 ? -16.874 -0.777 5.706 1.00 59.00 86 LYS A N 1
ATOM 676 C CA . LYS A 1 86 ? -17.777 0.355 5.492 1.00 59.00 86 LYS A CA 1
ATOM 677 C C . LYS A 1 86 ? -19.180 0.083 6.039 1.00 59.00 86 LYS A C 1
ATOM 679 O O . LYS A 1 86 ? -19.913 -0.756 5.524 1.00 59.00 86 LYS A O 1
ATOM 684 N N . GLY A 1 87 ? -19.587 0.896 7.015 1.00 57.16 87 GLY A N 1
ATOM 685 C CA . GLY A 1 87 ? -20.941 0.890 7.581 1.00 57.16 87 GLY A CA 1
ATOM 686 C C . GLY A 1 87 ? -21.096 0.096 8.878 1.00 57.16 87 GLY A C 1
ATOM 687 O O . GLY A 1 87 ? -22.208 0.047 9.391 1.00 57.16 87 GLY A O 1
ATOM 688 N N . LEU A 1 88 ? -20.010 -0.472 9.411 1.00 60.72 88 LEU A N 1
ATOM 689 C CA . LEU A 1 88 ? -19.989 -1.107 10.729 1.00 60.72 88 LEU A CA 1
ATOM 690 C C . LEU A 1 88 ? -19.556 -0.103 11.800 1.00 60.72 88 LEU A C 1
ATOM 692 O O . LEU A 1 88 ? -18.680 0.739 11.569 1.00 60.72 88 LEU A O 1
ATOM 696 N N . SER A 1 89 ? -20.160 -0.187 12.982 1.00 65.38 89 SER A N 1
ATOM 697 C CA . SER A 1 89 ? -19.677 0.538 14.151 1.00 65.38 89 SER A CA 1
ATOM 698 C C . SER A 1 89 ? -18.329 -0.037 14.609 1.00 65.38 89 SER A C 1
ATOM 700 O O . SER A 1 89 ? -18.001 -1.201 14.367 1.00 65.38 89 SER A O 1
ATOM 702 N N . LEU A 1 90 ? -17.528 0.770 15.313 1.00 60.62 90 LEU A N 1
ATOM 703 C CA . LEU A 1 90 ? -16.253 0.307 15.884 1.00 60.62 90 LEU A CA 1
ATOM 704 C C . LEU A 1 90 ? -16.436 -0.864 16.870 1.00 60.62 90 LEU A C 1
ATOM 706 O O . LEU A 1 90 ? -15.472 -1.574 17.138 1.00 60.62 90 LEU A O 1
ATOM 710 N N . GLU A 1 91 ? -17.647 -1.049 17.401 1.00 63.84 91 GLU A N 1
ATOM 711 C CA . GLU A 1 91 ? -18.024 -2.118 18.331 1.00 63.84 91 GLU A CA 1
ATOM 712 C C . GLU A 1 91 ? -18.365 -3.418 17.579 1.00 63.84 91 GLU A C 1
ATOM 714 O O . GLU A 1 91 ? -17.913 -4.487 17.978 1.00 63.84 91 GLU A O 1
ATOM 719 N N . GLU A 1 92 ? -19.062 -3.330 16.439 1.00 60.28 92 GLU A N 1
ATOM 720 C CA . GLU A 1 92 ? -19.378 -4.479 15.570 1.00 60.28 92 GLU A CA 1
ATOM 721 C C . GLU A 1 92 ? -18.121 -5.068 14.906 1.00 60.28 92 GLU A C 1
ATOM 723 O O . GLU A 1 92 ? -18.013 -6.281 14.711 1.00 60.28 92 GLU A O 1
ATOM 728 N N . ILE A 1 93 ? -17.132 -4.222 14.593 1.00 64.31 93 ILE A N 1
ATOM 729 C CA . ILE A 1 93 ? -15.819 -4.674 14.110 1.00 64.31 93 ILE A CA 1
ATOM 730 C C . ILE A 1 93 ? -15.068 -5.415 15.228 1.00 64.31 93 ILE A C 1
ATOM 732 O O . ILE A 1 93 ? -14.453 -6.449 14.968 1.00 64.31 93 ILE A O 1
ATOM 736 N N . ASP A 1 94 ? -15.147 -4.941 16.475 1.00 61.22 94 ASP A N 1
ATOM 737 C CA . ASP A 1 94 ? -14.509 -5.612 17.616 1.00 61.22 94 ASP A CA 1
ATOM 738 C C . ASP A 1 94 ? -15.148 -6.991 17.883 1.00 61.22 94 ASP A C 1
ATOM 740 O O . ASP A 1 94 ? -14.437 -7.950 18.182 1.00 61.22 94 ASP A O 1
ATOM 744 N N . GLU A 1 95 ? -16.465 -7.146 17.681 1.00 61.38 95 GLU A N 1
ATOM 745 C CA . GLU A 1 95 ? -17.156 -8.447 17.738 1.00 61.38 95 GLU A CA 1
ATOM 746 C C . GLU A 1 95 ? -16.746 -9.406 16.606 1.00 61.38 95 GLU A C 1
ATOM 748 O O . GLU A 1 95 ? -16.576 -10.605 16.855 1.00 61.38 95 GLU A O 1
ATOM 753 N N . LEU A 1 96 ? -16.516 -8.901 15.386 1.00 61.84 96 LEU A N 1
ATOM 754 C CA 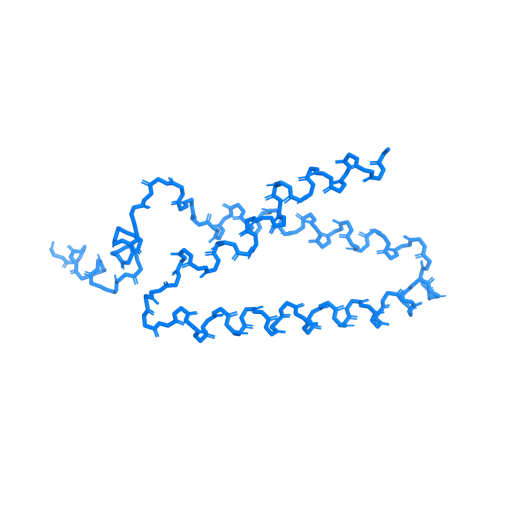. LEU A 1 96 ? -16.060 -9.704 14.240 1.00 61.84 96 LEU A CA 1
ATOM 755 C C . LEU A 1 96 ? -14.666 -10.313 14.473 1.00 61.84 96 LEU A C 1
ATOM 757 O O . LEU A 1 96 ? -14.392 -11.432 14.035 1.00 61.84 96 LEU A O 1
ATOM 761 N N . PHE A 1 97 ? -13.797 -9.589 15.185 1.00 59.16 97 PHE A N 1
ATOM 762 C CA . PHE A 1 97 ? -12.437 -10.021 15.521 1.00 59.16 97 PHE A CA 1
ATOM 763 C C . PHE A 1 97 ? -12.302 -10.592 16.949 1.00 59.16 97 PHE A C 1
ATOM 765 O O . PHE A 1 97 ? -11.215 -11.039 17.329 1.00 59.16 97 PHE A O 1
ATOM 772 N N . SER A 1 98 ? -13.385 -10.634 17.737 1.00 56.53 98 SER A N 1
ATOM 773 C CA . SER A 1 98 ? -13.388 -11.207 19.087 1.00 56.53 98 SER A CA 1
ATOM 774 C C . SER A 1 98 ? -13.375 -12.744 19.031 1.00 56.53 98 SER A C 1
ATOM 776 O O . SER A 1 98 ? -14.248 -13.351 18.406 1.00 56.53 98 SER A O 1
ATOM 778 N N . PRO A 1 99 ? -12.451 -13.425 19.739 1.00 54.66 99 PRO A N 1
ATOM 779 C CA . PRO A 1 99 ? -12.353 -14.891 19.753 1.00 54.66 99 PRO A CA 1
ATOM 780 C C . PRO A 1 99 ? -13.587 -15.606 20.340 1.00 54.66 99 PRO A C 1
ATOM 782 O O . PRO A 1 99 ? -13.683 -16.830 20.268 1.00 54.66 99 PRO A O 1
ATOM 785 N N . SER A 1 100 ? -14.543 -14.866 20.911 1.00 47.44 100 SER A N 1
ATOM 786 C CA . SER A 1 100 ? -15.775 -15.406 21.497 1.00 47.44 100 SER A CA 1
ATOM 787 C C . SER A 1 100 ? -16.821 -15.864 20.465 1.00 47.44 100 SER A C 1
ATOM 789 O O . SER A 1 100 ? -17.627 -16.739 20.779 1.00 47.44 100 SER A O 1
ATOM 791 N N . SER A 1 101 ? -16.773 -15.388 19.214 1.00 44.06 101 SER A N 1
ATOM 792 C CA . SER A 1 101 ? -17.714 -15.810 18.155 1.00 44.06 101 SER A CA 1
ATOM 793 C C . SER A 1 101 ? -17.437 -17.219 17.595 1.00 44.06 101 SER A C 1
ATOM 795 O O . SER A 1 101 ? -18.316 -17.835 16.988 1.00 44.06 101 SER A O 1
ATOM 797 N N . LEU A 1 102 ? -16.248 -17.780 17.853 1.00 49.19 102 LEU A N 1
ATOM 798 C CA . LEU A 1 102 ? -15.882 -19.157 17.490 1.00 49.19 102 LEU A CA 1
ATOM 799 C C . LEU A 1 102 ? -16.390 -20.206 18.495 1.00 49.19 102 LEU A C 1
ATOM 801 O O . LEU A 1 102 ? -16.513 -21.372 18.134 1.00 49.19 102 LEU A O 1
ATOM 805 N N . SER A 1 103 ? -16.732 -19.806 19.725 1.00 44.59 103 SER A N 1
ATOM 806 C CA . SER A 1 103 ? -17.235 -20.713 20.771 1.00 44.59 103 SER A CA 1
ATOM 807 C C . SER A 1 103 ? -18.723 -21.053 20.615 1.00 44.59 103 SER A C 1
ATOM 809 O O . SER A 1 103 ? -19.165 -22.105 21.072 1.00 44.59 103 SER A O 1
ATOM 811 N N . THR A 1 104 ? -19.517 -20.188 19.979 1.00 47.06 104 THR A N 1
ATOM 812 C CA . THR A 1 104 ? -20.978 -20.381 19.875 1.00 47.06 104 THR A CA 1
ATOM 813 C C . THR A 1 104 ? -21.388 -21.223 18.657 1.00 47.06 104 THR A C 1
ATOM 815 O O . THR A 1 104 ? -22.513 -21.702 18.602 1.00 47.06 104 THR A O 1
ATOM 818 N N . ARG A 1 105 ? -20.489 -21.480 17.690 1.00 48.03 105 ARG A N 1
ATOM 819 C CA . ARG A 1 105 ? -20.778 -22.356 16.525 1.00 48.03 105 ARG A CA 1
ATOM 820 C C . ARG A 1 105 ? -20.458 -23.839 16.750 1.00 48.03 105 ARG A C 1
ATOM 822 O O . ARG A 1 105 ? -20.707 -24.643 15.859 1.00 48.03 105 ARG A O 1
ATOM 829 N N . THR A 1 106 ? -19.947 -24.204 17.926 1.00 47.72 106 THR A N 1
ATOM 830 C CA . THR A 1 106 ? -19.804 -25.603 18.383 1.00 47.72 106 THR A CA 1
ATOM 831 C C . THR A 1 106 ? -20.779 -25.962 19.520 1.00 47.72 106 THR A C 1
ATOM 833 O O . THR A 1 106 ? -20.567 -26.964 20.197 1.00 47.72 106 THR A O 1
ATOM 836 N N . SER A 1 107 ? -21.793 -25.105 19.732 1.00 39.25 107 SER A N 1
ATOM 837 C CA . SER A 1 107 ? -23.042 -25.292 20.502 1.00 39.25 107 SER A CA 1
ATOM 838 C C . SER A 1 107 ? -24.031 -26.291 19.926 1.00 39.25 107 SER A C 1
ATOM 840 O O . SER A 1 107 ? -24.688 -25.852 18.958 1.00 39.25 107 SER A O 1
#